Protein AF-R0KKM6-F1 (afdb_monomer_lite)

Radius of gyration: 19.0 Å; chains: 1; bounding box: 33×71×21 Å

Secondary structure (DSSP, 8-state):
-------------------PEEEEEETS-HHHHHHHHSSTTT-PPEEETTEEEE-SHHHHHHHHHHHHHTT-EEEEEEE---S--

Organism: Exserohilum turcicum (strain 28A) (NCBI:txid671987)

Structure (mmCIF, N/CA/C/O backbone):
data_AF-R0KKM6-F1
#
_entry.id   AF-R0KKM6-F1
#
loop_
_atom_site.group_PDB
_atom_site.id
_atom_site.type_symbol
_atom_site.label_atom_id
_atom_site.label_alt_id
_atom_site.label_comp_id
_atom_site.label_asym_id
_atom_site.label_entity_id
_atom_site.label_seq_id
_atom_site.pdbx_PDB_ins_code
_atom_site.Cartn_x
_atom_site.Cartn_y
_atom_site.Cartn_z
_atom_site.occupancy
_atom_site.B_iso_or_equiv
_atom_site.auth_seq_id
_atom_site.auth_comp_id
_atom_site.auth_asym_id
_atom_site.auth_atom_id
_atom_site.pdbx_PDB_model_num
ATOM 1 N N . MET A 1 1 ? -25.894 -54.937 -2.733 1.00 45.50 1 MET A N 1
ATOM 2 C CA . MET A 1 1 ? -24.438 -54.758 -2.545 1.00 45.50 1 MET A CA 1
ATOM 3 C C . MET A 1 1 ?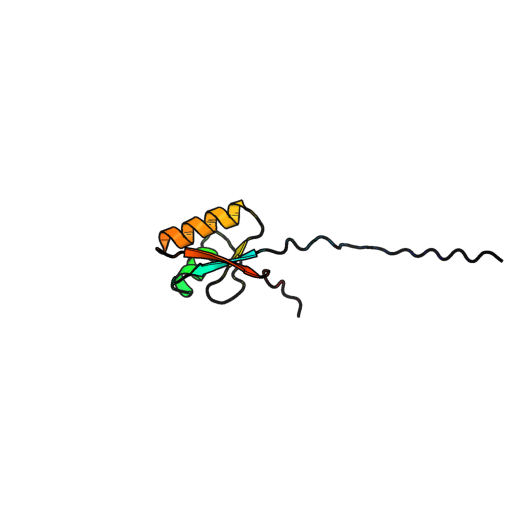 -24.203 -53.271 -2.324 1.00 45.50 1 MET A C 1
ATOM 5 O O . MET A 1 1 ? -24.588 -52.486 -3.177 1.00 45.50 1 MET A O 1
ATOM 9 N N . LYS A 1 2 ? -23.755 -52.881 -1.125 1.00 43.00 2 LYS A N 1
ATOM 10 C CA . LYS A 1 2 ? -23.608 -51.481 -0.696 1.00 43.00 2 LYS A CA 1
ATOM 11 C C . LYS A 1 2 ? -22.201 -51.002 -1.064 1.00 43.00 2 LYS A C 1
ATOM 13 O O . LYS A 1 2 ? -21.245 -51.538 -0.518 1.00 43.00 2 LYS A O 1
ATOM 18 N N . PHE A 1 3 ? -22.076 -50.007 -1.938 1.00 52.22 3 PHE A N 1
ATOM 19 C CA . PHE A 1 3 ? -20.812 -49.300 -2.149 1.00 52.22 3 PHE A CA 1
ATOM 20 C C . PHE A 1 3 ? -20.872 -47.976 -1.393 1.00 52.22 3 PHE A C 1
ATOM 22 O O . PHE A 1 3 ? -21.533 -47.029 -1.810 1.00 52.22 3 PHE A O 1
ATOM 29 N N . ALA A 1 4 ? -20.229 -47.955 -0.229 1.00 54.97 4 ALA A N 1
ATOM 30 C CA . ALA A 1 4 ? -19.953 -46.736 0.510 1.00 54.97 4 ALA A CA 1
ATOM 31 C C . ALA A 1 4 ? -18.828 -45.992 -0.218 1.00 54.97 4 ALA A C 1
ATOM 33 O O . ALA A 1 4 ? -17.659 -46.347 -0.091 1.00 54.97 4 ALA A O 1
ATOM 34 N N . ILE A 1 5 ? -19.189 -44.989 -1.014 1.00 59.84 5 ILE A N 1
ATOM 35 C CA . ILE A 1 5 ? -18.221 -44.070 -1.610 1.00 59.84 5 ILE A CA 1
ATOM 36 C C . ILE A 1 5 ? -18.034 -42.944 -0.596 1.00 59.84 5 ILE A C 1
ATOM 38 O O . ILE A 1 5 ? -18.817 -41.998 -0.536 1.00 59.84 5 ILE A O 1
ATOM 42 N N . VAL A 1 6 ? -17.026 -43.092 0.262 1.00 54.62 6 VAL A N 1
ATOM 43 C CA . VAL A 1 6 ? -16.551 -42.011 1.128 1.00 54.62 6 VAL A CA 1
ATOM 44 C C . VAL A 1 6 ? -15.803 -41.034 0.230 1.00 54.62 6 VAL A C 1
ATOM 46 O O . VAL A 1 6 ? -14.615 -41.192 -0.038 1.00 54.62 6 VAL A O 1
ATOM 49 N N . ILE A 1 7 ? -16.521 -40.039 -0.285 1.00 59.59 7 ILE A N 1
ATOM 50 C CA . ILE A 1 7 ? -15.904 -38.873 -0.909 1.00 59.59 7 ILE A CA 1
ATOM 51 C C . ILE A 1 7 ? -15.435 -37.983 0.242 1.00 59.59 7 ILE A C 1
ATOM 53 O O . ILE A 1 7 ? -16.142 -37.090 0.701 1.00 59.59 7 ILE A O 1
ATOM 57 N N . SER A 1 8 ? -14.233 -38.256 0.744 1.00 54.09 8 SER A N 1
ATOM 58 C CA . SER A 1 8 ? -13.469 -37.264 1.492 1.00 54.09 8 SER A CA 1
ATOM 59 C C . SER A 1 8 ? -13.030 -36.181 0.509 1.00 54.09 8 SER A C 1
ATOM 61 O O . SER A 1 8 ? -11.904 -36.189 0.019 1.00 54.09 8 SER A O 1
ATOM 63 N N . THR A 1 9 ? -13.918 -35.232 0.207 1.00 52.50 9 THR A N 1
ATOM 64 C CA . THR A 1 9 ? -13.484 -33.910 -0.248 1.00 52.50 9 THR A CA 1
ATOM 65 C C . THR A 1 9 ? -12.864 -33.222 0.947 1.00 52.50 9 THR A C 1
ATOM 67 O O . THR A 1 9 ? -13.522 -32.552 1.743 1.00 52.50 9 THR A O 1
ATOM 70 N N . ILE A 1 10 ? -11.567 -33.442 1.072 1.00 55.94 10 ILE A N 1
ATOM 71 C CA . ILE A 1 10 ? -10.685 -32.614 1.854 1.00 55.94 10 ILE A CA 1
ATOM 72 C C . ILE A 1 10 ? -10.662 -31.254 1.143 1.00 55.94 10 ILE A C 1
ATOM 74 O O . ILE A 1 10 ? -9.820 -31.001 0.288 1.00 55.94 10 ILE A O 1
ATOM 78 N N . LEU A 1 11 ? -11.629 -30.382 1.441 1.00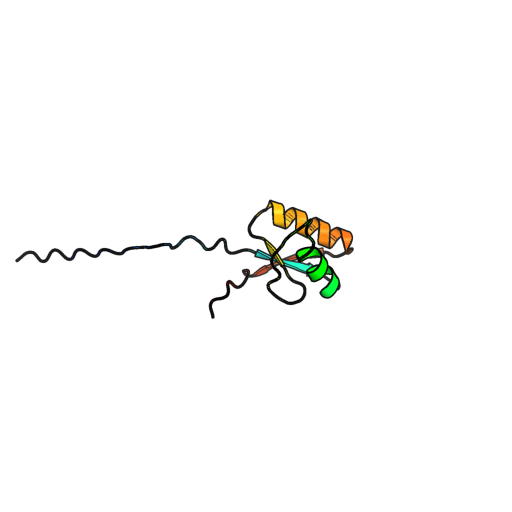 50.66 11 LEU A N 1
ATOM 79 C CA . LEU A 1 11 ? -11.499 -28.958 1.140 1.00 50.66 11 LEU A CA 1
ATOM 80 C C . LEU A 1 11 ? -10.490 -28.376 2.137 1.00 50.66 11 LEU A C 1
ATOM 82 O O . LEU A 1 11 ? -10.843 -27.658 3.069 1.00 50.66 11 LEU A O 1
ATOM 86 N N . PHE A 1 12 ? -9.213 -28.720 1.957 1.00 48.97 12 PHE A N 1
ATOM 87 C CA . PHE A 1 12 ? -8.142 -27.883 2.466 1.00 48.97 12 PHE A CA 1
ATOM 88 C C . PHE A 1 12 ? -8.245 -26.546 1.735 1.00 48.97 12 PHE A C 1
ATOM 90 O O . PHE A 1 12 ? -7.924 -26.435 0.557 1.00 48.97 12 PHE A O 1
ATOM 97 N N . GLY A 1 13 ? -8.720 -25.541 2.462 1.00 44.25 13 GLY A N 1
ATOM 98 C CA . GLY A 1 13 ? -8.230 -24.184 2.304 1.00 44.25 13 GLY A CA 1
ATOM 99 C C . GLY A 1 13 ? -8.577 -23.487 0.996 1.00 44.25 13 GLY A C 1
ATOM 100 O O . GLY A 1 13 ? -7.702 -22.875 0.400 1.00 44.25 13 GLY A O 1
ATOM 101 N N . ALA A 1 14 ? -9.861 -23.386 0.654 1.00 48.31 14 ALA A N 1
ATOM 102 C CA . ALA A 1 14 ? -10.328 -22.084 0.183 1.00 48.31 14 ALA A CA 1
ATOM 103 C C . ALA A 1 14 ? -10.391 -21.151 1.404 1.00 48.31 14 ALA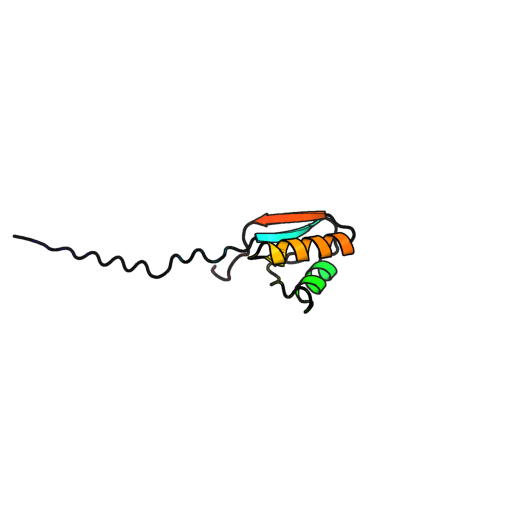 A C 1
ATOM 105 O O . ALA A 1 14 ? -11.460 -20.715 1.825 1.00 48.31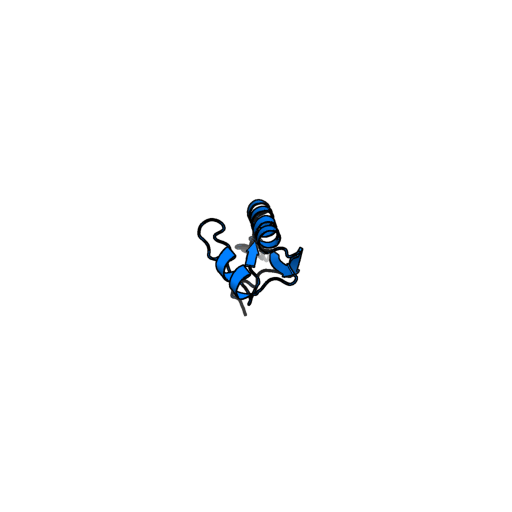 14 ALA A O 1
ATOM 106 N N . VAL A 1 15 ? -9.233 -20.863 2.016 1.00 48.53 15 VAL A N 1
ATOM 107 C CA . VAL A 1 15 ? -9.103 -19.538 2.608 1.00 48.53 15 VAL A CA 1
ATOM 108 C C . VAL A 1 15 ? -9.342 -18.624 1.417 1.00 48.53 15 VAL A C 1
ATOM 110 O O . VAL A 1 15 ? -8.687 -18.825 0.389 1.00 48.53 15 VAL A O 1
ATOM 113 N N . PRO A 1 16 ? -10.304 -17.690 1.456 1.00 43.84 16 PRO A N 1
ATOM 114 C CA . PRO A 1 16 ? -10.192 -16.590 0.530 1.00 43.84 16 PRO A CA 1
ATOM 115 C C . PRO A 1 16 ? -8.797 -16.054 0.832 1.00 43.84 16 PRO A C 1
ATOM 117 O O . PRO A 1 16 ? -8.547 -15.564 1.936 1.00 43.84 16 PRO A O 1
ATOM 120 N N . ALA A 1 17 ? -7.844 -16.276 -0.080 1.00 51.81 17 ALA A N 1
ATOM 121 C CA . ALA A 1 17 ? -6.646 -15.468 -0.110 1.00 51.81 17 ALA A CA 1
ATOM 122 C C . ALA A 1 17 ? -7.201 -14.064 0.061 1.00 51.81 17 ALA A C 1
ATOM 124 O O . ALA A 1 17 ? -8.118 -13.711 -0.684 1.00 51.81 17 ALA A O 1
ATOM 125 N N . LEU A 1 18 ? -6.821 -13.372 1.137 1.00 52.22 18 LEU A N 1
ATOM 126 C CA . LEU A 1 18 ? -7.225 -11.994 1.367 1.00 52.22 18 LEU A CA 1
ATOM 127 C C . LEU A 1 18 ? -6.799 -11.261 0.103 1.00 52.22 18 LEU A C 1
ATOM 129 O O . LEU A 1 18 ? -5.621 -10.963 -0.073 1.00 52.22 18 LEU A O 1
ATOM 133 N N . ALA A 1 19 ? -7.728 -11.164 -0.845 1.00 65.25 19 ALA A N 1
ATOM 134 C CA . ALA A 1 19 ? -7.441 -10.794 -2.207 1.00 65.25 19 ALA A CA 1
ATOM 135 C C . ALA A 1 19 ? -7.312 -9.296 -2.107 1.00 65.25 19 ALA A C 1
ATOM 137 O O . ALA A 1 19 ? -8.312 -8.582 -2.139 1.00 65.25 19 ALA A O 1
ATOM 138 N N . GLY A 1 20 ? -6.093 -8.860 -1.797 1.00 76.62 20 GLY A N 1
ATOM 139 C CA . GLY A 1 20 ? -5.822 -7.461 -1.582 1.00 76.62 20 GLY A CA 1
ATOM 140 C C . GLY A 1 20 ? -6.307 -6.680 -2.788 1.00 76.62 20 GLY A C 1
ATOM 141 O O . GLY A 1 20 ? -6.326 -7.178 -3.919 1.00 76.62 20 GLY A O 1
ATOM 142 N N . THR A 1 21 ? -6.729 -5.458 -2.544 1.00 86.50 21 THR A N 1
ATOM 143 C CA . THR A 1 21 ? -7.129 -4.552 -3.604 1.00 86.50 21 THR A CA 1
ATOM 144 C C . THR A 1 21 ? -5.882 -3.851 -4.102 1.00 86.50 21 THR A C 1
ATOM 146 O O . THR A 1 21 ? -5.104 -3.312 -3.308 1.00 86.50 21 THR A O 1
ATOM 149 N N . ARG A 1 22 ? -5.686 -3.840 -5.421 1.00 88.94 22 ARG A N 1
ATOM 150 C CA . ARG A 1 22 ? -4.642 -3.006 -6.007 1.00 88.94 22 ARG A CA 1
ATOM 151 C C . ARG A 1 22 ? -5.096 -1.550 -5.960 1.00 88.94 22 ARG A C 1
ATOM 153 O O . ARG A 1 22 ? -6.189 -1.215 -6.419 1.00 88.94 22 ARG A O 1
ATOM 160 N N . VAL A 1 23 ? -4.250 -0.694 -5.405 1.00 90.56 23 VAL A N 1
ATOM 161 C CA . VAL A 1 23 ? -4.482 0.742 -5.235 1.00 90.56 23 VAL A CA 1
ATOM 162 C C . VAL A 1 23 ? -3.353 1.541 -5.873 1.00 90.56 23 VAL A C 1
ATOM 164 O O . VAL A 1 23 ? -2.203 1.105 -5.900 1.00 90.56 23 VAL A O 1
ATOM 167 N N . TRP A 1 24 ? -3.679 2.706 -6.420 1.00 92.38 24 TRP A N 1
ATOM 168 C CA . TRP A 1 24 ? -2.718 3.632 -7.018 1.00 92.38 24 TRP A CA 1
ATOM 169 C C . TRP A 1 24 ? -3.175 5.075 -6.842 1.00 92.38 24 TRP A C 1
ATOM 171 O O . TRP A 1 24 ? -4.343 5.349 -6.558 1.00 92.38 24 TRP A O 1
ATOM 181 N N . CYS A 1 25 ? -2.236 6.003 -6.997 1.00 92.44 25 CYS A N 1
ATOM 182 C CA . CYS A 1 25 ? -2.539 7.424 -6.994 1.00 92.44 25 CYS A CA 1
ATOM 183 C C . CYS A 1 25 ? -2.577 7.925 -8.440 1.00 92.44 25 CYS A C 1
ATOM 185 O O . CYS A 1 25 ? -1.568 7.936 -9.142 1.00 92.44 25 CYS A O 1
ATOM 187 N N . GLU A 1 26 ? -3.758 8.306 -8.904 1.00 89.19 26 GLU A N 1
ATOM 188 C CA . GLU A 1 26 ? -3.984 8.832 -10.242 1.00 89.19 26 GLU A CA 1
ATOM 189 C C . GLU A 1 26 ? -3.257 10.173 -10.416 1.00 89.19 26 GLU A C 1
ATOM 191 O O . GLU A 1 26 ? -3.420 11.083 -9.601 1.00 89.19 26 GLU A O 1
ATOM 196 N N . TRP A 1 27 ? -2.443 10.262 -11.476 1.00 86.06 27 TRP A N 1
ATOM 197 C CA . TRP A 1 27 ? -1.551 11.389 -11.806 1.00 86.06 27 TRP A CA 1
ATOM 198 C C . TRP A 1 27 ? -0.349 11.596 -10.871 1.00 86.06 27 TRP A C 1
ATOM 200 O O . TRP A 1 27 ? 0.384 12.573 -11.033 1.00 86.06 27 TRP A O 1
ATOM 210 N N . ALA A 1 28 ? -0.098 10.665 -9.947 1.00 87.69 28 ALA A N 1
ATOM 211 C CA . ALA A 1 28 ? 1.123 10.662 -9.152 1.00 87.69 28 ALA A CA 1
ATOM 212 C C . ALA A 1 28 ? 2.298 10.054 -9.925 1.00 87.69 28 ALA A C 1
ATOM 214 O O . ALA A 1 28 ? 2.134 9.175 -10.771 1.00 87.69 28 ALA A O 1
ATOM 215 N N . ASP A 1 29 ? 3.506 10.481 -9.567 1.00 89.25 29 ASP A N 1
ATOM 216 C CA . ASP A 1 29 ? 4.733 9.859 -10.053 1.00 89.25 29 ASP A CA 1
ATOM 217 C C . ASP A 1 29 ? 4.887 8.449 -9.461 1.00 89.25 29 ASP A C 1
ATOM 219 O O . ASP A 1 29 ? 4.876 8.281 -8.237 1.00 89.25 29 ASP A O 1
ATOM 223 N N . PHE A 1 30 ? 5.033 7.441 -10.325 1.00 88.50 30 PHE A N 1
ATOM 224 C CA . PHE A 1 30 ? 5.073 6.034 -9.920 1.00 88.50 30 PHE A CA 1
ATOM 225 C C . PHE A 1 30 ? 6.179 5.746 -8.898 1.00 88.50 30 PHE A C 1
ATOM 227 O O . PHE A 1 30 ? 5.916 5.085 -7.895 1.00 88.50 30 PHE A O 1
ATOM 234 N N . ALA A 1 31 ? 7.366 6.341 -9.065 1.00 88.94 31 ALA A N 1
ATOM 235 C CA . ALA A 1 31 ? 8.483 6.134 -8.147 1.00 88.94 31 ALA A CA 1
ATOM 236 C C . ALA A 1 31 ? 8.193 6.704 -6.749 1.00 88.94 31 ALA A C 1
ATOM 238 O O . ALA A 1 31 ? 8.621 6.142 -5.740 1.00 88.94 31 ALA A O 1
ATOM 239 N N . LYS A 1 32 ? 7.430 7.804 -6.664 1.00 89.69 32 LYS A N 1
ATOM 240 C CA . LYS A 1 32 ? 7.000 8.374 -5.377 1.00 89.69 32 LYS A CA 1
ATOM 241 C C . LYS A 1 32 ? 5.948 7.511 -4.691 1.00 89.69 32 LYS A C 1
ATOM 243 O O . LYS A 1 32 ? 5.997 7.371 -3.471 1.00 89.69 32 LYS A O 1
ATOM 248 N N . VAL A 1 33 ? 5.010 6.953 -5.457 1.00 88.12 33 VAL A N 1
ATOM 249 C CA . VAL A 1 33 ? 3.986 6.043 -4.925 1.00 88.12 33 VAL A CA 1
ATOM 250 C C . VAL A 1 33 ? 4.646 4.778 -4.386 1.00 88.12 33 VAL A C 1
ATOM 252 O O . VAL A 1 33 ? 4.444 4.444 -3.223 1.00 88.12 33 VAL A O 1
ATOM 255 N N . GLU A 1 34 ? 5.506 4.133 -5.176 1.00 88.56 34 GLU A N 1
ATOM 256 C CA . GLU A 1 34 ? 6.236 2.930 -4.758 1.00 88.56 34 GLU A CA 1
ATOM 257 C C . GLU A 1 34 ? 7.114 3.201 -3.534 1.00 88.56 34 GLU A C 1
ATOM 259 O O . GLU A 1 34 ? 7.067 2.442 -2.566 1.00 88.56 34 GLU A O 1
ATOM 264 N N . GLY A 1 35 ? 7.834 4.330 -3.526 1.00 87.94 35 GLY A N 1
ATOM 265 C CA . GLY A 1 35 ? 8.643 4.764 -2.388 1.00 87.94 35 GLY A CA 1
ATOM 266 C C . GLY A 1 35 ? 7.831 4.933 -1.102 1.00 87.94 35 GLY A C 1
ATOM 267 O O . GLY A 1 35 ? 8.287 4.544 -0.032 1.00 87.94 35 GLY A O 1
ATOM 268 N N . LYS A 1 36 ? 6.605 5.459 -1.198 1.00 88.25 36 LYS A N 1
ATOM 269 C CA . LYS A 1 36 ? 5.692 5.595 -0.055 1.00 88.25 36 LYS A CA 1
ATOM 270 C C . LYS A 1 36 ? 5.093 4.265 0.393 1.00 88.25 36 LYS A C 1
ATOM 272 O O . LYS A 1 36 ? 4.757 4.135 1.561 1.00 88.25 36 LYS A O 1
ATOM 277 N N . CYS A 1 37 ? 4.968 3.279 -0.487 1.00 86.62 37 CYS A N 1
ATOM 278 C CA . CYS A 1 37 ? 4.454 1.962 -0.111 1.00 86.62 37 CYS A CA 1
ATOM 279 C C . CYS A 1 37 ? 5.469 1.130 0.655 1.00 86.62 37 CYS A C 1
ATOM 281 O O . CYS A 1 37 ? 5.119 0.536 1.672 1.00 86.62 37 CYS A O 1
ATOM 283 N N . ILE A 1 38 ? 6.726 1.147 0.215 1.00 87.38 38 ILE A N 1
ATOM 284 C CA . ILE A 1 38 ? 7.825 0.478 0.924 1.00 87.38 38 ILE A CA 1
ATOM 285 C C . ILE A 1 38 ? 8.293 1.255 2.162 1.00 87.38 38 ILE A C 1
ATOM 287 O O . ILE A 1 38 ? 9.097 0.743 2.938 1.00 87.38 38 ILE A O 1
ATOM 291 N N . ASP A 1 39 ? 7.818 2.489 2.347 1.00 87.19 39 ASP A N 1
ATOM 292 C CA . ASP A 1 39 ? 8.110 3.284 3.533 1.00 87.19 39 ASP A CA 1
ATOM 293 C C .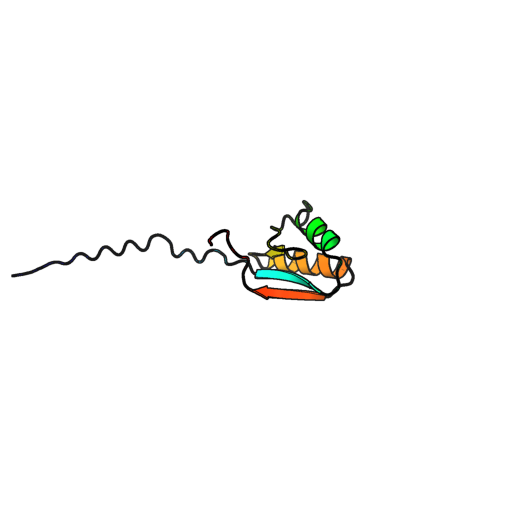 ASP A 1 39 ? 7.553 2.598 4.787 1.00 87.19 39 ASP A C 1
ATOM 295 O O . ASP A 1 39 ? 6.396 2.170 4.828 1.00 87.19 39 ASP A O 1
ATOM 299 N N . SER A 1 40 ? 8.370 2.522 5.838 1.00 74.12 40 SER A N 1
ATOM 300 C CA . SER A 1 40 ? 8.037 1.820 7.082 1.00 74.12 40 SER A CA 1
ATOM 301 C C . SER A 1 40 ? 6.768 2.332 7.777 1.00 74.12 40 SER A C 1
ATOM 303 O O . SER A 1 40 ? 6.179 1.593 8.566 1.00 74.12 40 SER A O 1
ATOM 305 N N . ALA A 1 41 ? 6.321 3.568 7.514 1.00 78.31 41 ALA A N 1
ATOM 306 C CA . ALA A 1 41 ? 5.063 4.085 8.058 1.00 78.31 41 ALA A CA 1
ATOM 307 C C . ALA A 1 41 ? 3.826 3.385 7.458 1.00 78.31 41 ALA A C 1
ATOM 309 O O . ALA A 1 41 ? 2.781 3.252 8.113 1.00 78.31 41 ALA A O 1
ATOM 310 N N . TYR A 1 42 ? 3.954 2.921 6.215 1.00 80.94 42 TYR A N 1
ATOM 311 C CA . TYR A 1 42 ? 2.880 2.350 5.415 1.00 80.94 42 TYR A CA 1
ATOM 312 C C . TYR A 1 42 ? 3.024 0.834 5.277 1.00 80.94 42 TYR A C 1
ATOM 314 O O . TYR A 1 42 ? 2.060 0.127 5.569 1.00 80.94 42 TYR A O 1
ATOM 322 N N . ASN A 1 43 ? 4.227 0.361 4.935 1.00 83.38 43 ASN A N 1
ATOM 323 C CA . ASN A 1 43 ? 4.606 -1.044 4.772 1.00 83.38 43 ASN A CA 1
ATOM 324 C C . ASN A 1 43 ? 3.594 -1.845 3.931 1.00 83.38 43 ASN A C 1
ATOM 326 O O . ASN A 1 43 ? 3.065 -2.867 4.368 1.00 83.38 43 ASN A O 1
ATOM 330 N N . LEU A 1 44 ? 3.295 -1.327 2.740 1.00 84.50 44 LEU A N 1
ATOM 331 C CA . LEU A 1 44 ? 2.351 -1.898 1.786 1.00 84.50 44 LEU A CA 1
ATOM 332 C C . LEU A 1 44 ? 3.111 -2.642 0.676 1.00 84.50 44 LEU A C 1
ATOM 334 O O . LEU A 1 44 ? 4.046 -2.077 0.101 1.00 84.50 44 LEU A O 1
ATOM 338 N N . PRO A 1 45 ? 2.714 -3.877 0.318 1.00 84.44 45 PRO A N 1
ATOM 339 C CA . PRO A 1 45 ? 3.347 -4.606 -0.772 1.00 84.44 45 PRO A CA 1
ATOM 340 C C . PRO A 1 45 ? 3.151 -3.886 -2.110 1.00 84.44 45 PRO A C 1
ATOM 342 O O . PRO A 1 45 ? 2.025 -3.570 -2.485 1.00 84.44 45 PRO A O 1
ATOM 345 N N . VAL A 1 46 ? 4.228 -3.673 -2.860 1.00 85.44 46 VAL A N 1
ATOM 346 C CA . VAL A 1 46 ? 4.161 -3.206 -4.254 1.00 85.44 46 VAL A CA 1
ATOM 347 C C . VAL A 1 46 ? 3.837 -4.406 -5.148 1.00 85.44 46 VAL A C 1
ATOM 349 O O . VAL A 1 46 ? 4.473 -5.452 -5.017 1.00 85.44 46 VAL A O 1
ATOM 352 N N . VAL A 1 47 ? 2.831 -4.279 -6.019 1.00 83.75 47 VAL A N 1
ATOM 353 C CA . VAL A 1 47 ? 2.341 -5.390 -6.871 1.00 83.75 47 VAL A CA 1
ATOM 354 C C . VAL A 1 47 ? 2.527 -5.152 -8.365 1.00 83.75 47 VAL A C 1
ATOM 356 O O . VAL A 1 47 ? 2.795 -6.097 -9.096 1.00 83.75 47 VAL A O 1
ATOM 359 N N . ASP A 1 48 ? 2.449 -3.901 -8.805 1.00 82.00 48 ASP A N 1
ATOM 360 C CA . ASP A 1 48 ? 2.820 -3.441 -10.145 1.00 82.00 48 ASP A CA 1
ATOM 361 C C . ASP A 1 48 ? 3.452 -2.047 -10.022 1.00 82.00 48 ASP A C 1
ATOM 363 O O . ASP A 1 48 ? 3.284 -1.374 -9.002 1.00 82.00 48 ASP A O 1
ATOM 367 N N . ILE A 1 49 ? 4.108 -1.585 -11.089 1.00 84.62 49 ILE A N 1
ATOM 368 C CA . ILE A 1 49 ? 4.701 -0.241 -11.183 1.00 84.62 49 ILE A CA 1
ATOM 369 C C . ILE A 1 49 ? 3.679 0.820 -10.760 1.00 84.62 49 ILE A C 1
ATOM 371 O O . ILE A 1 49 ? 2.570 0.880 -11.297 1.00 84.62 49 ILE A O 1
ATOM 375 N N . GLY A 1 50 ? 4.057 1.660 -9.795 1.00 84.06 50 GLY A N 1
ATOM 376 C CA . GLY A 1 50 ? 3.197 2.731 -9.295 1.00 84.06 50 GLY A CA 1
ATOM 377 C C . GLY A 1 50 ? 1.923 2.288 -8.570 1.00 84.06 50 GLY A C 1
ATOM 378 O O . GLY A 1 50 ? 1.022 3.109 -8.382 1.00 84.06 50 GLY A O 1
ATOM 379 N N . THR A 1 51 ? 1.811 1.016 -8.185 1.00 88.69 51 THR A N 1
ATOM 380 C CA . THR A 1 51 ? 0.633 0.475 -7.498 1.00 88.69 51 THR A CA 1
ATOM 381 C C . THR A 1 51 ? 1.036 -0.331 -6.273 1.00 88.69 51 THR A C 1
ATOM 383 O O . THR A 1 51 ? 2.088 -0.969 -6.222 1.00 88.69 51 THR A O 1
ATOM 386 N N . CYS A 1 52 ? 0.157 -0.344 -5.283 1.00 88.62 52 CYS A N 1
ATOM 387 C CA . CYS A 1 52 ? 0.382 -1.046 -4.034 1.00 88.62 52 CYS A CA 1
ATOM 388 C C . CYS A 1 52 ? -0.817 -1.912 -3.702 1.00 88.62 52 CYS A C 1
ATOM 390 O O . CYS A 1 52 ? -1.909 -1.745 -4.245 1.00 88.62 52 CYS A O 1
ATOM 392 N N . CYS A 1 53 ? -0.594 -2.872 -2.828 1.00 89.25 53 CYS A N 1
ATOM 393 C CA . CYS A 1 53 ? -1.596 -3.805 -2.391 1.00 89.25 53 CYS A CA 1
ATOM 394 C C . CYS A 1 53 ? -2.062 -3.455 -0.992 1.00 89.25 53 CYS A C 1
ATOM 396 O O . CYS A 1 53 ? -1.245 -3.237 -0.102 1.00 89.25 53 CYS A O 1
ATOM 398 N N . VAL A 1 54 ? -3.373 -3.437 -0.790 1.00 89.25 54 VAL A N 1
ATOM 399 C CA . VAL A 1 54 ? -3.968 -3.263 0.535 1.00 89.25 54 VAL A CA 1
ATOM 400 C C . VAL A 1 54 ? -4.908 -4.424 0.808 1.00 89.25 54 VAL A C 1
ATOM 402 O O . VAL A 1 54 ? -5.729 -4.769 -0.038 1.00 89.25 54 VAL A O 1
ATOM 405 N N . VAL A 1 55 ? -4.794 -5.053 1.976 1.00 85.44 55 VAL A N 1
ATOM 406 C CA . VAL A 1 55 ? -5.662 -6.181 2.368 1.00 85.44 55 VAL A CA 1
ATOM 407 C C . VAL A 1 55 ? -6.671 -5.781 3.442 1.00 85.44 55 VAL A C 1
ATOM 409 O O . VAL A 1 55 ? -7.674 -6.465 3.642 1.00 85.44 55 VAL A O 1
ATOM 412 N N . THR A 1 56 ? -6.444 -4.649 4.107 1.00 84.31 56 THR A N 1
ATOM 413 C CA . THR A 1 56 ? -7.318 -4.091 5.139 1.00 84.31 56 THR A CA 1
ATOM 414 C C . THR A 1 56 ? -7.801 -2.682 4.797 1.00 84.31 56 THR A C 1
ATOM 416 O O . THR A 1 56 ? -7.142 -1.904 4.108 1.00 84.31 56 THR A O 1
ATOM 419 N N . THR A 1 57 ? -8.946 -2.300 5.364 1.00 85.31 57 THR A N 1
ATOM 420 C CA . THR A 1 57 ? -9.471 -0.927 5.275 1.00 85.31 57 THR A CA 1
ATOM 421 C C . THR A 1 57 ? -8.541 0.101 5.921 1.00 85.31 57 THR A C 1
ATOM 423 O O . THR A 1 57 ? -8.499 1.251 5.490 1.00 85.31 57 THR A O 1
ATOM 426 N N . VAL A 1 58 ? -7.764 -0.297 6.934 1.00 86.38 58 VAL A N 1
ATOM 427 C CA . VAL A 1 58 ? -6.765 0.568 7.581 1.00 86.38 58 VAL A CA 1
ATOM 428 C C . VAL A 1 58 ? -5.645 0.917 6.604 1.00 86.38 58 VAL A C 1
ATOM 430 O O . VAL A 1 58 ? -5.268 2.081 6.493 1.00 86.38 58 VAL A O 1
ATOM 433 N N . GLU A 1 59 ? -5.138 -0.070 5.869 1.00 86.50 59 GLU A N 1
ATOM 434 C CA . GLU A 1 59 ? -4.143 0.137 4.814 1.00 86.50 59 GLU A CA 1
ATOM 435 C C . GLU A 1 59 ? -4.686 1.010 3.678 1.00 86.50 59 GLU A C 1
ATOM 437 O O . GLU A 1 59 ? -3.984 1.904 3.211 1.00 86.50 59 GLU A O 1
ATOM 442 N N . GLU A 1 60 ? -5.953 0.838 3.292 1.00 86.12 60 GLU A N 1
ATOM 443 C CA . GLU A 1 60 ? -6.599 1.695 2.292 1.00 86.12 60 GLU A CA 1
ATOM 444 C C . GLU A 1 60 ? -6.664 3.164 2.745 1.00 86.12 60 GLU A C 1
ATOM 446 O O . GLU A 1 60 ? -6.339 4.072 1.979 1.00 86.12 60 GLU A O 1
ATOM 451 N N . VAL A 1 61 ? -7.040 3.425 4.003 1.00 89.62 61 VAL A N 1
ATOM 452 C CA . VAL A 1 61 ? -7.065 4.788 4.563 1.00 89.62 61 VAL A CA 1
ATOM 453 C C . VAL A 1 61 ? -5.662 5.390 4.601 1.00 89.62 61 VAL A C 1
ATOM 455 O O . VAL A 1 61 ? -5.483 6.561 4.261 1.00 89.62 61 VAL A O 1
ATOM 458 N N . LYS A 1 62 ? -4.654 4.595 4.968 1.00 88.25 62 LYS A N 1
ATOM 459 C CA . LYS A 1 62 ? -3.258 5.030 4.921 1.00 88.25 62 LYS A CA 1
ATOM 460 C C . LYS A 1 62 ? -2.825 5.373 3.491 1.00 88.25 62 LYS A C 1
ATOM 462 O O . LYS A 1 62 ? -2.235 6.427 3.271 1.00 88.25 62 LYS A O 1
ATOM 467 N N . PHE A 1 63 ? -3.178 4.546 2.511 1.00 89.31 63 PHE A N 1
ATOM 468 C CA . PHE A 1 63 ? -2.847 4.796 1.110 1.00 89.31 63 PHE A CA 1
ATOM 469 C C . PHE A 1 63 ? -3.565 6.033 0.543 1.00 89.31 63 PHE A C 1
ATOM 471 O O . PHE A 1 63 ? -2.968 6.821 -0.189 1.00 89.31 63 PHE A O 1
ATOM 478 N N . LYS A 1 64 ? -4.810 6.300 0.957 1.00 90.81 64 LYS A N 1
ATOM 479 C CA . LYS A 1 64 ? -5.502 7.565 0.639 1.00 90.81 64 LYS A CA 1
ATOM 480 C C . LYS A 1 64 ? -4.729 8.789 1.138 1.00 90.81 64 LYS A C 1
ATOM 482 O O . LYS A 1 64 ? -4.673 9.794 0.429 1.00 90.81 64 LYS A O 1
ATOM 487 N N . SER A 1 65 ? -4.106 8.709 2.317 1.00 90.38 65 SER A N 1
ATOM 488 C CA . SER A 1 65 ? -3.232 9.779 2.818 1.00 90.38 65 SER A CA 1
ATOM 489 C C . SER A 1 65 ? -2.000 9.972 1.937 1.00 90.38 65 SER A C 1
ATOM 491 O O . SER A 1 65 ? -1.680 11.118 1.637 1.00 90.38 65 SER A O 1
ATOM 493 N N . ILE A 1 66 ? -1.380 8.893 1.439 1.00 89.38 66 ILE A N 1
ATOM 494 C CA . ILE A 1 66 ? -0.268 8.981 0.475 1.00 89.38 66 ILE A CA 1
ATOM 495 C C . ILE A 1 66 ? -0.701 9.755 -0.772 1.00 89.38 66 ILE A C 1
ATOM 497 O O . ILE A 1 66 ? -0.035 10.712 -1.161 1.00 89.38 66 ILE A O 1
ATOM 501 N N . CYS A 1 67 ? -1.833 9.392 -1.384 1.00 90.94 67 CYS A N 1
ATOM 502 C CA . CYS A 1 67 ? -2.301 10.090 -2.583 1.00 90.94 67 CYS A CA 1
ATOM 503 C C . CYS A 1 67 ? -2.571 11.572 -2.310 1.00 90.94 67 CYS A C 1
ATOM 505 O O . CYS A 1 67 ? -2.206 12.423 -3.117 1.00 90.94 67 CYS A O 1
ATOM 507 N N . LYS A 1 68 ? -3.109 11.897 -1.129 1.00 91.31 68 LYS A N 1
ATOM 508 C CA . LYS A 1 68 ? -3.312 13.283 -0.702 1.00 91.31 68 LYS A CA 1
ATOM 509 C C . LYS A 1 68 ? -1.992 14.041 -0.509 1.00 91.31 68 LYS A C 1
ATOM 511 O O . LYS A 1 68 ? -1.898 15.184 -0.945 1.00 91.31 68 LYS A O 1
ATOM 516 N N . GLU A 1 69 ? -0.976 13.424 0.099 1.00 89.62 69 GLU A N 1
ATOM 517 C CA . GLU A 1 69 ? 0.377 13.999 0.217 1.00 89.62 69 GLU A CA 1
ATOM 518 C C . GLU A 1 69 ? 1.007 14.257 -1.162 1.00 89.62 69 GLU A C 1
ATOM 520 O O . GLU A 1 69 ? 1.699 15.254 -1.358 1.00 89.62 69 GLU A O 1
ATOM 525 N N . LEU A 1 70 ? 0.742 13.375 -2.128 1.00 88.31 70 LEU A N 1
ATOM 526 C CA . LEU A 1 70 ? 1.211 13.480 -3.511 1.00 88.31 70 LEU A CA 1
ATOM 527 C C . LEU A 1 70 ? 0.309 14.357 -4.398 1.00 88.31 70 LEU A C 1
ATOM 529 O O . LEU A 1 70 ? 0.517 14.412 -5.609 1.00 88.31 70 LEU A O 1
ATOM 533 N N . ASN A 1 71 ? -0.678 15.044 -3.812 1.00 90.62 71 ASN A N 1
ATOM 534 C CA . ASN A 1 71 ? -1.660 15.882 -4.507 1.00 90.62 71 ASN A CA 1
ATOM 535 C C . ASN A 1 71 ? -2.333 15.173 -5.701 1.00 90.62 71 ASN A C 1
ATOM 537 O O . ASN A 1 71 ? -2.489 15.737 -6.781 1.00 90.62 71 ASN A O 1
ATOM 541 N N . SER A 1 72 ? -2.668 13.901 -5.501 1.00 90.38 72 SER A N 1
ATOM 542 C CA . SER A 1 72 ? -3.154 12.961 -6.509 1.00 90.38 72 SER A CA 1
ATOM 543 C C . SER A 1 72 ? -4.421 12.261 -6.022 1.00 90.38 72 SER A C 1
ATOM 545 O O . SER A 1 72 ? -4.686 12.198 -4.817 1.00 90.38 72 SER A O 1
ATOM 547 N N . ASN A 1 73 ? -5.221 11.717 -6.940 1.00 91.00 73 ASN A N 1
ATOM 548 C CA . ASN A 1 73 ? -6.464 11.048 -6.556 1.00 91.00 73 ASN A CA 1
ATOM 549 C C . ASN A 1 73 ? -6.232 9.591 -6.187 1.00 91.00 73 ASN A C 1
ATOM 551 O O . ASN A 1 73 ? -5.469 8.884 -6.832 1.00 91.00 73 ASN A O 1
ATOM 555 N N . PHE A 1 74 ? -6.925 9.128 -5.154 1.00 91.00 74 PHE A N 1
ATOM 556 C CA . PHE A 1 74 ? -6.958 7.710 -4.828 1.00 91.00 74 PHE A CA 1
ATOM 557 C C . PHE A 1 74 ? -7.758 6.954 -5.886 1.00 91.00 74 PHE A C 1
ATOM 559 O O . PHE A 1 74 ? -8.894 7.323 -6.183 1.00 91.00 74 PHE A O 1
ATOM 566 N N . ASN A 1 75 ? -7.189 5.868 -6.393 1.00 90.81 75 ASN A N 1
ATOM 567 C CA . ASN A 1 75 ? -7.874 4.962 -7.293 1.00 90.81 75 ASN A CA 1
ATOM 568 C C . ASN A 1 75 ? -7.579 3.509 -6.879 1.00 90.81 75 ASN A C 1
ATOM 570 O O . ASN A 1 75 ? -6.535 3.196 -6.302 1.00 90.81 75 ASN A O 1
ATOM 574 N N . SER A 1 76 ? -8.548 2.630 -7.100 1.00 88.50 76 SER A N 1
ATOM 575 C CA . SER A 1 76 ? -8.529 1.246 -6.633 1.00 88.50 76 SER A CA 1
ATOM 576 C C . SER A 1 76 ? -9.226 0.355 -7.643 1.00 88.50 76 SER A C 1
ATOM 578 O O . SER A 1 76 ? -10.309 0.694 -8.120 1.00 88.50 76 SER A O 1
ATOM 580 N N . GLY A 1 77 ? -8.654 -0.805 -7.937 1.00 84.31 77 GLY A N 1
ATOM 581 C CA . GLY A 1 77 ? -9.245 -1.729 -8.893 1.00 84.31 77 GLY A CA 1
ATOM 582 C C . GLY A 1 77 ? -8.351 -2.910 -9.234 1.00 84.31 77 GLY A C 1
ATOM 583 O O . GLY A 1 77 ? -7.127 -2.815 -9.228 1.00 84.31 77 GLY A O 1
ATOM 584 N N . GLY A 1 78 ? -8.988 -4.027 -9.575 1.00 81.31 78 GLY A N 1
ATOM 585 C CA . GLY A 1 78 ? -8.303 -5.304 -9.737 1.00 81.31 78 GLY A CA 1
ATOM 586 C C . GLY A 1 78 ? -7.865 -5.903 -8.399 1.00 81.31 78 GLY A C 1
ATOM 587 O O . GLY A 1 78 ? -7.951 -5.279 -7.339 1.00 81.31 78 GLY A O 1
ATOM 588 N N . TYR A 1 79 ? -7.400 -7.143 -8.466 1.00 79.31 79 TYR A N 1
ATOM 589 C CA . TYR A 1 79 ? -6.858 -7.858 -7.320 1.00 79.31 79 TYR A CA 1
ATOM 590 C C . TYR A 1 79 ? -5.339 -7.757 -7.336 1.00 79.31 79 TYR A C 1
ATOM 592 O O . TYR A 1 79 ? -4.722 -7.794 -8.402 1.00 79.31 79 TYR A O 1
ATOM 600 N N . CYS A 1 80 ? -4.734 -7.664 -6.157 1.00 79.44 80 CYS A N 1
ATOM 601 C CA . CYS A 1 80 ? -3.313 -7.901 -5.992 1.00 79.44 80 CYS A CA 1
ATOM 602 C C . CYS A 1 80 ? -3.021 -9.302 -6.502 1.00 79.44 80 CYS A C 1
ATOM 604 O O . CYS A 1 80 ? -3.483 -10.289 -5.924 1.00 79.44 80 CYS A O 1
ATOM 606 N N . LYS A 1 81 ? -2.307 -9.388 -7.618 1.00 63.03 81 LYS A N 1
ATOM 607 C CA . LYS A 1 81 ? -1.955 -10.662 -8.216 1.00 63.03 81 LYS A CA 1
ATOM 608 C C . LYS A 1 81 ? -1.032 -11.392 -7.239 1.00 63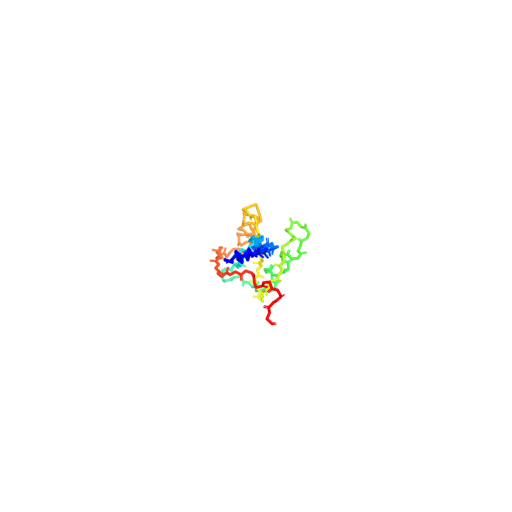.03 81 LYS A C 1
ATOM 610 O O . LYS A 1 81 ? 0.142 -11.060 -7.114 1.00 63.03 81 LYS A O 1
ATOM 615 N N . GLY A 1 82 ? -1.580 -12.339 -6.480 1.00 53.88 82 GLY A N 1
ATOM 616 C CA . GLY A 1 82 ? -0.767 -13.272 -5.713 1.00 53.88 82 GLY A CA 1
ATOM 617 C C . GLY A 1 82 ? 0.094 -14.048 -6.703 1.00 53.88 82 GLY A C 1
ATOM 618 O O . GLY A 1 82 ? -0.442 -14.545 -7.688 1.00 53.88 82 GLY A O 1
ATOM 619 N N . ASN A 1 83 ? 1.408 -14.090 -6.475 1.00 46.41 83 ASN A N 1
ATOM 620 C CA . ASN A 1 83 ? 2.382 -14.856 -7.260 1.00 46.41 83 ASN A CA 1
ATOM 621 C C . ASN A 1 83 ? 1.882 -16.290 -7.508 1.00 46.41 83 ASN A C 1
ATOM 623 O O . ASN A 1 83 ? 2.035 -17.160 -6.653 1.00 46.41 83 ASN A O 1
ATOM 627 N N . GLY A 1 84 ? 1.246 -16.521 -8.650 1.00 45.53 84 GLY A N 1
ATOM 628 C CA . GLY A 1 84 ? 0.493 -17.738 -8.924 1.00 45.53 84 GLY A CA 1
ATOM 629 C C . GLY A 1 84 ? 0.003 -17.788 -10.364 1.00 45.53 84 GLY A C 1
ATOM 630 O O . GLY A 1 84 ? -1.154 -18.119 -10.595 1.00 45.53 84 GLY A O 1
ATOM 631 N N . GLU A 1 85 ? 0.868 -17.421 -11.308 1.00 37.81 85 GLU A N 1
ATOM 632 C CA . GLU A 1 85 ? 0.800 -17.857 -12.708 1.00 37.81 85 GLU A CA 1
ATOM 633 C C . GLU A 1 85 ? 2.199 -18.278 -13.156 1.00 37.81 85 GLU A C 1
ATOM 635 O O . GLU A 1 85 ? 3.152 -17.520 -12.854 1.00 37.81 85 GLU A O 1
#

pLDDT: mean 76.87, std 16.69, range [37.81, 92.44]

Sequence (85 aa):
MKFAIVISTILFGAVPALAGTRVWCEWADFAKVEGKCIDSAYNLPVVDIGTCCVVTTVEEVKFKSICKELNSNFNSGGYCKGNGE

Foldseek 3Di:
DDDDPPPPPPPPDPPVPLQWWKKAFAPFDQVQQVVLCVPPVQVFDDQDRRITTGSDPVSLVVSCVSSVVRVTHIDIDDTRPDPDD